Protein AF-A0A9P7ZGA1-F1 (afdb_monomer)

Solvent-accessible surface area (backbone atoms only — not comparable to full-atom values): 7513 Å² total; per-residue (Å²): 128,89,68,85,89,75,69,57,96,87,62,75,75,91,52,59,83,105,46,72,64,48,74,48,75,42,77,90,80,54,30,28,28,51,30,56,94,57,89,36,88,42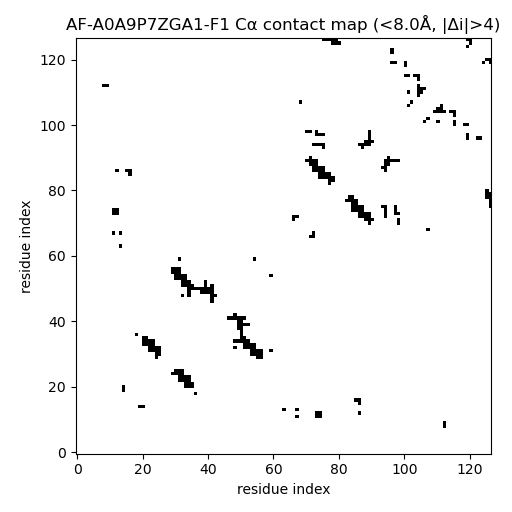,57,92,91,45,65,88,39,50,20,34,56,81,35,52,47,64,63,52,52,53,48,52,50,51,39,57,76,65,32,47,57,29,71,41,63,54,18,78,88,44,96,56,65,46,78,31,46,30,90,41,76,70,16,32,53,53,37,51,45,42,49,73,28,36,49,87,86,59,62,40,64,67,63,34,55,53,51,43,46,69,78,36,70,54,66

Sequence (127 aa):
MPRCEDWPAGFISLTRDQFATWWIIDTAKGIIHPIGQSYVEPPRDEPWLVGSVPRDIQDYFDEIYNEIKALKMVSCPKGKKSWNRTIQPYTWDVGSVVSQTLRKHSWPDTLDRDAYLQELEEVYPEA

Foldseek 3Di:
DDDDVPDAPPDWDLDFPPDDFDWDADPVVQWIWGQGPDFDQDDPVCRVSTSTDIDHPCVVVVVSVVCVQQLQWGFFDQFPPHPDTGIDGCPDDRSVLLSVLQVVCPPPPRHPRVSSVVVCCVVPVRD

Structure (mmCIF, N/CA/C/O backbone):
data_AF-A0A9P7ZGA1-F1
#
_entry.id   AF-A0A9P7ZGA1-F1
#
loop_
_atom_site.group_PDB
_atom_site.id
_atom_site.type_symbol
_atom_site.label_atom_id
_atom_site.label_alt_id
_atom_site.label_comp_id
_atom_site.label_asym_i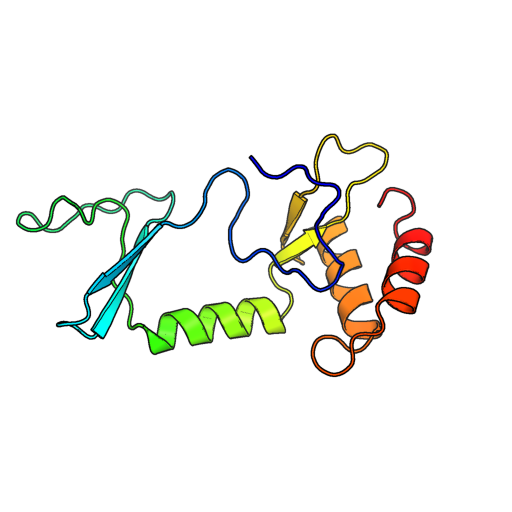d
_atom_site.label_entity_id
_atom_site.label_seq_id
_atom_site.pdbx_PDB_ins_code
_atom_site.Cartn_x
_atom_site.Cartn_y
_atom_site.Cartn_z
_atom_site.occupancy
_atom_site.B_iso_or_equiv
_atom_site.auth_seq_id
_atom_site.auth_comp_id
_atom_site.auth_asym_id
_atom_site.auth_atom_id
_atom_site.pdbx_PDB_model_num
ATOM 1 N N . MET A 1 1 ? 8.589 20.535 4.183 1.00 33.50 1 MET A N 1
ATOM 2 C CA . MET A 1 1 ? 7.820 19.271 4.184 1.00 33.50 1 MET A CA 1
ATOM 3 C C . MET A 1 1 ? 6.406 19.572 4.662 1.00 33.50 1 MET A C 1
ATOM 5 O O . MET A 1 1 ? 6.293 20.466 5.501 1.00 33.50 1 MET A O 1
ATOM 9 N N . PRO A 1 2 ? 5.357 18.913 4.131 1.00 34.50 2 PRO A N 1
ATOM 10 C CA . PRO A 1 2 ? 4.001 19.042 4.671 1.00 34.50 2 PRO A CA 1
ATOM 11 C C . PRO A 1 2 ? 4.010 18.776 6.183 1.00 34.50 2 PRO A C 1
ATOM 13 O O . PRO A 1 2 ? 4.824 17.983 6.659 1.00 34.50 2 PRO A O 1
ATOM 16 N N . ARG A 1 3 ? 3.151 19.462 6.940 1.00 33.62 3 ARG A N 1
ATOM 17 C CA . ARG A 1 3 ? 2.996 19.263 8.389 1.00 33.62 3 ARG A CA 1
ATOM 18 C C . ARG A 1 3 ? 1.906 18.200 8.621 1.00 33.62 3 ARG A C 1
ATOM 20 O O . ARG A 1 3 ? 0.976 18.078 7.840 1.00 33.62 3 ARG A O 1
ATOM 27 N N . CYS A 1 4 ? 2.062 17.360 9.645 1.00 35.19 4 CYS A N 1
ATOM 28 C CA . CYS A 1 4 ? 1.371 16.061 9.764 1.00 35.19 4 CYS A CA 1
ATOM 29 C C . CYS A 1 4 ? -0.084 16.082 10.273 1.00 35.19 4 CYS A C 1
ATOM 31 O O . CYS A 1 4 ? -0.681 15.014 10.426 1.00 35.19 4 CYS A O 1
ATOM 33 N N . GLU A 1 5 ? -0.662 17.245 10.554 1.00 41.62 5 GLU A N 1
ATOM 34 C CA . GLU A 1 5 ? -2.071 17.375 10.965 1.00 41.62 5 GLU A CA 1
ATOM 35 C C . GLU A 1 5 ? -3.040 17.102 9.789 1.00 41.62 5 GLU A C 1
ATOM 37 O O . GLU A 1 5 ? -4.217 16.826 10.001 1.00 41.62 5 GLU A O 1
ATOM 42 N N . ASP A 1 6 ? -2.506 17.052 8.562 1.00 43.84 6 ASP A N 1
ATOM 43 C CA . ASP A 1 6 ? -3.232 17.149 7.290 1.00 43.84 6 ASP A CA 1
ATOM 44 C C . ASP A 1 6 ? -3.551 15.813 6.590 1.00 43.84 6 ASP A C 1
ATOM 46 O O . ASP A 1 6 ? -3.887 15.818 5.408 1.00 43.84 6 ASP A O 1
ATOM 50 N N . TRP A 1 7 ? -3.453 14.656 7.258 1.00 47.62 7 TRP A N 1
ATOM 51 C CA . TRP A 1 7 ? -3.769 13.364 6.618 1.00 47.62 7 TRP A CA 1
ATOM 52 C C . TRP A 1 7 ? -5.112 12.804 7.114 1.00 47.62 7 TRP A C 1
ATOM 54 O O . TRP A 1 7 ? -5.168 12.280 8.235 1.00 47.62 7 TRP A O 1
ATOM 64 N N . PRO A 1 8 ? -6.195 12.909 6.314 1.00 52.03 8 PRO A N 1
ATOM 65 C CA . PRO A 1 8 ? -7.473 12.255 6.575 1.00 52.03 8 PRO A CA 1
ATOM 66 C C . PRO A 1 8 ? -7.341 10.733 6.679 1.00 52.03 8 PRO A C 1
ATOM 68 O O . PRO A 1 8 ? -6.478 10.135 6.046 1.00 52.03 8 PRO A O 1
ATOM 71 N N . ALA A 1 9 ? -8.279 10.091 7.381 1.00 48.50 9 ALA A N 1
ATOM 72 C CA . ALA A 1 9 ? -8.346 8.628 7.501 1.00 48.50 9 ALA A CA 1
ATOM 73 C C . ALA A 1 9 ? -8.463 7.887 6.149 1.00 48.50 9 ALA A C 1
ATOM 75 O O . ALA A 1 9 ? -8.209 6.691 6.086 1.00 48.50 9 ALA A O 1
ATOM 76 N N . GLY A 1 10 ? -8.822 8.593 5.069 1.00 45.12 10 GLY A N 1
ATOM 77 C CA . GLY A 1 10 ? -8.861 8.055 3.705 1.00 45.12 10 GLY A CA 1
ATOM 78 C C . GLY A 1 10 ? -7.514 8.042 2.973 1.00 45.12 10 GLY A C 1
ATOM 79 O O . GLY A 1 10 ? -7.471 7.657 1.809 1.00 45.12 10 GLY A O 1
ATOM 80 N N . PHE A 1 11 ? -6.423 8.485 3.604 1.00 49.78 11 PHE A N 1
ATOM 81 C CA . PHE A 1 11 ? -5.093 8.457 2.998 1.00 49.78 11 PHE A CA 1
ATOM 82 C C . PHE A 1 11 ? -4.348 7.184 3.393 1.00 49.78 11 PHE A C 1
ATOM 84 O O . PHE A 1 11 ? -4.078 6.938 4.568 1.00 49.78 11 PHE A O 1
ATOM 91 N N . ILE A 1 12 ? -3.961 6.402 2.388 1.00 53.34 12 ILE A N 1
ATOM 92 C CA . ILE A 1 12 ? -3.080 5.245 2.544 1.00 53.34 12 ILE A CA 1
ATOM 93 C C . ILE A 1 12 ? -1.725 5.609 1.969 1.00 53.34 12 ILE A C 1
ATOM 95 O O . ILE A 1 12 ? -1.607 5.955 0.794 1.00 53.34 12 ILE A O 1
ATOM 99 N N . SER A 1 13 ? -0.695 5.541 2.809 1.00 53.53 13 SER A N 1
ATOM 100 C CA . SER A 1 13 ? 0.674 5.738 2.348 1.00 53.53 13 SER A CA 1
ATOM 101 C C . SER A 1 13 ? 1.150 4.508 1.583 1.00 53.53 13 SER A C 1
ATOM 103 O O . SER A 1 13 ? 1.160 3.402 2.120 1.00 53.53 13 SER A O 1
ATOM 105 N N . LEU A 1 14 ? 1.582 4.724 0.342 1.00 54.56 14 LEU A N 1
ATOM 106 C CA . LEU A 1 14 ? 2.133 3.693 -0.543 1.00 54.56 14 LEU A CA 1
ATOM 107 C C . LEU A 1 14 ? 3.638 3.473 -0.344 1.00 54.56 14 LEU A C 1
ATOM 109 O O . LEU A 1 14 ? 4.209 2.545 -0.908 1.00 54.56 14 LEU A O 1
ATOM 113 N N . THR A 1 15 ? 4.295 4.331 0.439 1.00 54.38 15 THR A N 1
ATOM 114 C CA . THR A 1 15 ? 5.749 4.312 0.633 1.00 54.38 15 THR A CA 1
ATOM 115 C C . THR A 1 15 ? 6.105 4.188 2.105 1.00 54.38 15 THR A C 1
ATOM 117 O O . THR A 1 15 ? 5.430 4.762 2.960 1.00 54.38 15 THR A O 1
ATOM 120 N N . ARG A 1 16 ? 7.190 3.467 2.404 1.00 49.88 16 ARG A N 1
ATOM 121 C CA . ARG A 1 16 ? 7.776 3.400 3.750 1.00 49.88 16 ARG A CA 1
ATOM 122 C C . ARG A 1 16 ? 8.395 4.764 4.089 1.00 49.88 16 ARG A C 1
ATOM 124 O O . ARG A 1 16 ? 8.975 5.410 3.222 1.00 49.88 16 ARG A O 1
ATOM 131 N N . ASP A 1 17 ? 8.231 5.206 5.333 1.00 40.81 17 ASP A N 1
ATOM 132 C CA . ASP A 1 17 ? 8.777 6.465 5.869 1.00 40.81 17 ASP A CA 1
ATOM 133 C C . ASP A 1 17 ? 10.268 6.674 5.511 1.00 40.81 17 ASP A C 1
ATOM 135 O O . ASP A 1 17 ? 10.974 5.701 5.265 1.00 40.81 17 ASP A O 1
ATOM 139 N N . GLN A 1 18 ? 10.732 7.930 5.448 1.00 41.88 18 GLN A N 1
ATOM 140 C CA . GLN A 1 18 ? 12.057 8.424 4.998 1.00 41.88 18 GLN A CA 1
ATOM 141 C C . GLN A 1 18 ? 12.604 7.885 3.650 1.00 41.88 18 GLN A C 1
ATOM 143 O O . GLN A 1 18 ? 13.629 8.363 3.166 1.00 41.88 18 GLN A O 1
ATOM 148 N N . PHE A 1 19 ? 11.888 6.975 2.985 1.00 46.94 19 PHE A N 1
ATOM 149 C CA . PHE A 1 19 ? 12.294 6.274 1.773 1.00 46.94 19 PHE A CA 1
ATOM 150 C C . PHE A 1 19 ? 11.121 6.187 0.791 1.00 46.94 19 PHE A C 1
ATOM 152 O O . PHE A 1 19 ? 10.513 5.132 0.592 1.00 46.94 19 PHE A O 1
ATOM 159 N N . ALA A 1 20 ? 10.798 7.315 0.159 1.00 52.62 20 ALA A N 1
ATOM 160 C CA . ALA A 1 20 ? 9.927 7.299 -1.007 1.00 52.62 20 ALA A CA 1
ATOM 161 C C . ALA A 1 20 ? 10.566 6.412 -2.088 1.00 52.62 20 ALA A C 1
ATOM 163 O O . ALA A 1 20 ? 11.739 6.589 -2.424 1.00 52.62 20 ALA A O 1
ATOM 164 N N . THR A 1 21 ? 9.817 5.439 -2.609 1.00 63.31 21 THR A N 1
ATOM 165 C CA . THR A 1 21 ? 10.259 4.665 -3.772 1.00 63.31 21 THR A CA 1
ATOM 166 C C . THR A 1 21 ? 10.304 5.616 -4.962 1.00 63.31 21 THR A C 1
ATOM 168 O O . THR A 1 21 ? 9.283 6.201 -5.321 1.00 63.31 21 THR A O 1
ATOM 171 N N . TRP A 1 22 ? 11.479 5.794 -5.563 1.00 66.00 22 TRP A N 1
ATOM 172 C CA . TRP A 1 22 ? 11.590 6.552 -6.806 1.00 66.00 22 TRP A CA 1
ATOM 173 C C . TRP A 1 22 ? 11.185 5.638 -7.953 1.00 66.00 22 TRP A C 1
ATOM 175 O O . TRP A 1 22 ? 11.639 4.499 -8.024 1.00 66.00 22 TRP A O 1
ATOM 185 N N . TRP A 1 23 ? 10.317 6.112 -8.837 1.00 74.19 23 TRP A N 1
ATOM 186 C CA . TRP A 1 23 ? 9.866 5.347 -9.993 1.00 74.19 23 TRP A CA 1
ATOM 187 C C . TRP A 1 23 ? 10.400 5.996 -11.260 1.00 74.19 23 TRP A C 1
ATOM 189 O O . TRP A 1 23 ? 10.144 7.174 -11.504 1.00 74.19 23 TRP A O 1
ATOM 199 N N . ILE A 1 24 ? 11.114 5.229 -12.078 1.00 76.81 24 ILE A N 1
ATOM 200 C CA . ILE A 1 24 ? 11.440 5.625 -13.451 1.00 76.81 24 ILE A CA 1
ATOM 201 C C . ILE A 1 24 ? 10.551 4.803 -14.382 1.00 76.81 24 ILE A C 1
ATOM 203 O O . ILE A 1 24 ? 10.505 3.583 -14.262 1.00 76.81 24 ILE A O 1
ATOM 207 N N . ILE A 1 25 ? 9.828 5.459 -15.288 1.00 81.50 25 ILE A N 1
ATOM 208 C CA . ILE A 1 25 ? 8.955 4.792 -16.261 1.00 81.50 25 ILE A CA 1
ATOM 209 C C . ILE A 1 25 ? 9.654 4.822 -17.619 1.00 81.50 25 ILE A C 1
ATOM 211 O O . ILE A 1 25 ? 9.869 5.899 -18.176 1.00 81.50 25 ILE A O 1
ATOM 215 N N . ASP A 1 26 ? 9.990 3.650 -18.154 1.00 80.38 26 ASP A N 1
ATOM 216 C CA . ASP A 1 26 ? 10.460 3.498 -19.530 1.00 80.38 26 ASP A CA 1
ATOM 217 C C . ASP A 1 26 ? 9.257 3.149 -20.411 1.00 80.38 26 ASP A C 1
ATOM 219 O O . ASP A 1 26 ? 8.814 2.001 -20.504 1.00 80.38 26 ASP A O 1
ATOM 223 N N . THR A 1 27 ? 8.695 4.176 -21.047 1.00 80.62 27 THR A N 1
ATOM 224 C CA . THR A 1 27 ? 7.504 4.046 -21.895 1.00 80.62 27 THR A CA 1
ATOM 225 C C . THR A 1 27 ? 7.783 3.346 -23.221 1.00 80.62 27 THR A C 1
ATOM 227 O O . THR A 1 27 ? 6.845 2.849 -23.837 1.00 80.62 27 THR A O 1
ATOM 230 N N . ALA A 1 28 ? 9.043 3.277 -23.663 1.00 81.81 28 ALA A N 1
ATOM 231 C CA . ALA A 1 28 ? 9.412 2.553 -24.876 1.00 81.81 28 ALA A CA 1
ATOM 232 C C . ALA A 1 28 ? 9.408 1.038 -24.637 1.00 81.81 28 ALA A C 1
ATOM 234 O O . ALA A 1 28 ? 9.038 0.273 -25.526 1.00 81.81 28 ALA A O 1
ATOM 235 N N . LYS A 1 29 ? 9.797 0.616 -23.428 1.00 79.12 29 LYS A N 1
ATOM 236 C CA . LYS A 1 29 ? 9.819 -0.791 -23.009 1.00 79.12 29 LYS A CA 1
ATOM 237 C C . LYS A 1 29 ? 8.546 -1.226 -22.265 1.00 79.12 29 LYS A C 1
ATOM 239 O O . LYS A 1 29 ? 8.342 -2.421 -22.091 1.00 79.12 29 LYS A O 1
ATOM 244 N N . GLY A 1 30 ? 7.694 -0.287 -21.843 1.00 81.19 30 GLY A N 1
ATOM 245 C CA . GLY A 1 30 ? 6.464 -0.581 -21.095 1.00 81.19 30 GLY A CA 1
ATOM 246 C C . GLY A 1 30 ? 6.719 -1.033 -19.654 1.00 81.19 30 GLY A C 1
ATOM 247 O O . GLY A 1 30 ? 5.925 -1.785 -19.097 1.00 81.19 30 GLY A O 1
ATOM 248 N N . ILE A 1 31 ? 7.826 -0.592 -19.052 1.00 84.94 31 ILE A N 1
ATOM 249 C CA . ILE A 1 31 ? 8.283 -1.041 -17.730 1.00 84.94 31 ILE A CA 1
ATOM 250 C C . ILE A 1 31 ? 8.430 0.122 -16.748 1.00 84.94 31 ILE A C 1
ATOM 252 O O . ILE A 1 31 ? 8.646 1.277 -17.123 1.00 84.94 31 ILE A O 1
ATOM 256 N N . ILE A 1 32 ? 8.344 -0.204 -15.464 1.00 84.88 32 ILE A N 1
ATOM 257 C CA . ILE A 1 32 ? 8.644 0.672 -14.339 1.00 84.88 32 ILE A CA 1
ATOM 258 C C . ILE A 1 32 ? 9.858 0.135 -13.583 1.00 84.88 32 ILE A C 1
ATOM 260 O O . ILE A 1 32 ? 10.002 -1.062 -13.357 1.00 84.88 32 ILE A O 1
ATOM 264 N N . HIS A 1 33 ? 10.729 1.042 -13.170 1.00 83.31 33 HIS A N 1
ATOM 265 C CA . HIS A 1 33 ? 11.897 0.783 -12.343 1.00 83.31 33 HIS A CA 1
ATOM 266 C 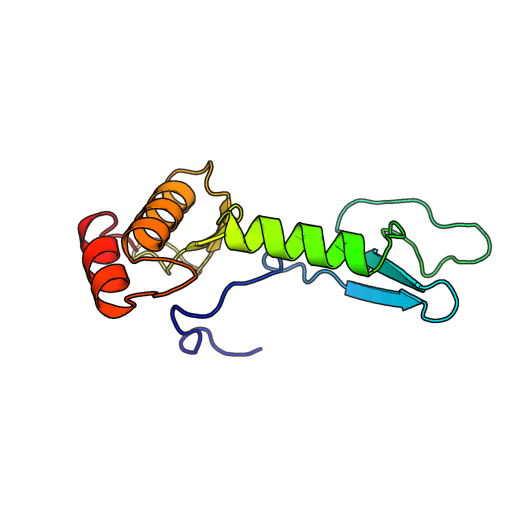C . HIS A 1 33 ? 11.649 1.375 -10.952 1.00 83.31 33 HIS A C 1
ATOM 268 O O . HIS A 1 33 ? 11.985 2.540 -10.715 1.00 83.31 33 HIS A O 1
ATOM 274 N N . PRO A 1 34 ? 11.023 0.624 -10.029 1.00 77.56 34 PRO A N 1
ATOM 275 C CA . PRO A 1 34 ? 10.964 1.011 -8.632 1.00 77.56 34 PRO A CA 1
ATOM 276 C C . PRO A 1 34 ? 12.363 0.915 -8.018 1.00 77.56 34 PRO A C 1
ATOM 278 O O . PRO A 1 34 ? 12.932 -0.166 -7.877 1.00 77.56 34 PRO A O 1
ATOM 281 N N . ILE A 1 35 ? 12.922 2.063 -7.654 1.00 69.75 35 ILE A N 1
ATOM 282 C CA . ILE A 1 35 ? 14.201 2.175 -6.958 1.00 69.75 35 ILE A CA 1
ATOM 283 C C . ILE A 1 35 ? 13.931 1.955 -5.470 1.00 69.75 35 ILE A C 1
ATOM 285 O O . ILE A 1 35 ? 13.295 2.778 -4.799 1.00 69.75 35 ILE A O 1
ATOM 289 N N . GLY A 1 36 ? 14.371 0.799 -4.977 1.00 65.00 36 GLY A N 1
ATOM 290 C CA . GLY A 1 36 ? 14.256 0.400 -3.579 1.00 65.00 36 GLY A CA 1
ATOM 291 C C . GLY A 1 36 ? 15.492 0.770 -2.756 1.00 65.00 36 GLY A C 1
ATOM 292 O O . GLY A 1 36 ? 16.458 1.338 -3.254 1.00 65.00 36 GLY A O 1
ATOM 293 N N . GLN A 1 37 ? 15.477 0.413 -1.469 1.00 55.97 37 GLN A N 1
ATOM 294 C CA . GLN A 1 37 ? 16.642 0.574 -0.581 1.00 55.97 37 GLN A CA 1
ATOM 295 C C . GLN A 1 37 ? 17.702 -0.524 -0.755 1.00 55.97 37 GLN A C 1
ATOM 297 O O . GLN A 1 37 ? 18.805 -0.409 -0.226 1.00 55.97 37 GLN A O 1
ATOM 302 N N . SER A 1 38 ? 17.362 -1.624 -1.428 1.00 62.12 38 SER A N 1
ATOM 303 C CA . SER A 1 38 ? 18.257 -2.767 -1.599 1.00 62.12 38 SER A CA 1
ATOM 304 C C . SER A 1 38 ? 19.168 -2.551 -2.803 1.00 62.12 38 SER A C 1
ATOM 306 O O . SER A 1 38 ? 18.699 -2.212 -3.887 1.00 62.12 38 SER A O 1
ATOM 308 N N . TYR A 1 39 ? 20.473 -2.756 -2.614 1.00 66.50 39 TYR A N 1
ATOM 309 C CA . TYR A 1 39 ? 21.453 -2.629 -3.688 1.00 66.50 39 TYR A CA 1
ATOM 310 C C . TYR A 1 39 ? 21.238 -3.718 -4.745 1.00 66.50 39 TYR A C 1
ATOM 312 O O . TYR A 1 39 ? 21.306 -4.910 -4.441 1.00 66.50 39 TYR A O 1
ATOM 320 N N . VAL A 1 40 ? 21.004 -3.287 -5.983 1.00 74.75 40 VAL A N 1
ATOM 321 C CA . VAL A 1 40 ? 20.976 -4.131 -7.180 1.00 74.75 40 VAL A CA 1
ATOM 322 C C . VAL A 1 40 ? 21.939 -3.509 -8.184 1.00 74.75 40 VAL A C 1
ATOM 324 O O . VAL A 1 40 ? 21.846 -2.311 -8.462 1.00 74.75 40 VAL A O 1
ATOM 327 N N . GLU A 1 41 ? 22.878 -4.312 -8.683 1.00 78.38 41 GLU A N 1
ATOM 328 C CA . GLU A 1 41 ? 23.868 -3.874 -9.669 1.00 78.38 41 GLU A CA 1
ATOM 329 C C . GLU A 1 41 ? 23.170 -3.543 -11.002 1.00 78.38 41 GLU A C 1
ATOM 331 O O . GLU A 1 41 ? 22.406 -4.378 -11.500 1.00 78.38 41 GLU A O 1
ATOM 336 N N . PRO A 1 42 ? 23.396 -2.355 -11.590 1.00 79.75 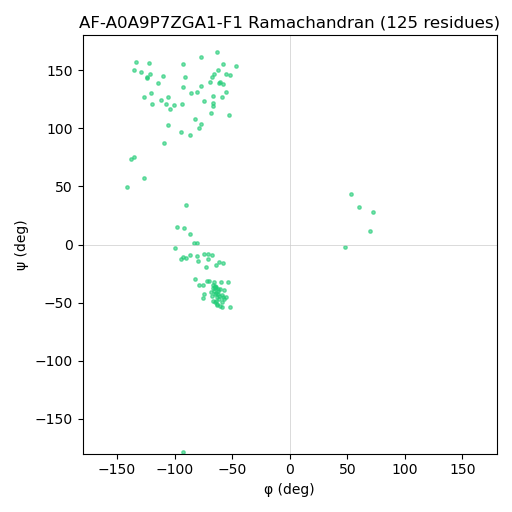42 PRO A N 1
ATOM 337 C CA . PRO A 1 42 ? 22.785 -1.992 -12.863 1.00 79.75 42 PRO A CA 1
ATOM 338 C C . PRO A 1 42 ? 23.472 -2.676 -14.061 1.00 79.75 42 PRO A C 1
ATOM 340 O O . PRO A 1 42 ? 24.638 -3.078 -13.974 1.00 79.75 42 PRO A O 1
ATOM 343 N N . PRO A 1 43 ? 22.801 -2.748 -15.227 1.00 79.12 43 PRO A N 1
ATOM 344 C CA . PRO A 1 43 ? 23.463 -3.039 -16.495 1.00 79.12 43 PRO A CA 1
ATOM 345 C C . PRO A 1 43 ? 24.603 -2.049 -16.774 1.00 79.12 43 PRO A C 1
ATOM 347 O O . PRO A 1 43 ? 24.522 -0.868 -16.430 1.00 79.12 43 PRO A O 1
ATOM 350 N N . ARG A 1 44 ? 25.671 -2.520 -17.430 1.00 83.00 44 ARG A N 1
ATOM 351 C CA . ARG A 1 44 ? 26.901 -1.734 -17.658 1.00 83.00 44 ARG A CA 1
ATOM 352 C C . ARG A 1 44 ? 26.658 -0.443 -18.452 1.00 83.00 44 ARG A C 1
ATOM 354 O O . ARG A 1 44 ? 27.385 0.530 -18.274 1.00 83.00 44 ARG A O 1
ATOM 361 N N . ASP A 1 45 ? 25.689 -0.466 -19.353 1.00 83.00 45 ASP A N 1
ATOM 362 C CA . ASP A 1 45 ? 25.290 0.615 -20.251 1.00 83.00 45 ASP A CA 1
ATOM 363 C C . ASP A 1 45 ? 24.171 1.507 -19.690 1.00 83.00 45 ASP A C 1
ATOM 365 O O . ASP A 1 45 ? 23.949 2.596 -20.216 1.00 83.00 45 ASP A O 1
ATOM 369 N N . GLU A 1 46 ? 23.530 1.107 -18.587 1.00 78.94 46 GLU A N 1
ATOM 370 C CA . GLU A 1 46 ? 22.412 1.826 -17.964 1.00 78.94 46 GLU A CA 1
ATOM 371 C C . GLU A 1 46 ? 22.668 2.095 -16.453 1.00 78.94 46 GLU A C 1
ATOM 373 O O . GLU A 1 46 ? 21.868 1.704 -15.599 1.00 78.94 46 GLU A O 1
ATOM 378 N N . PRO A 1 47 ? 23.770 2.778 -16.062 1.00 79.25 47 PRO A N 1
ATOM 379 C CA . PRO A 1 47 ? 24.185 2.931 -14.656 1.00 79.25 47 PRO A CA 1
ATOM 380 C C . PRO A 1 47 ? 23.199 3.716 -13.773 1.00 79.25 47 PRO A C 1
ATOM 382 O O . PRO A 1 47 ? 23.252 3.621 -12.547 1.00 79.25 47 PRO A O 1
ATOM 385 N N . TRP A 1 48 ? 22.280 4.481 -14.369 1.00 75.38 48 TRP A N 1
ATOM 386 C CA . TRP A 1 48 ? 21.209 5.180 -13.646 1.00 75.38 48 TRP A CA 1
ATOM 387 C C . TRP A 1 48 ? 20.131 4.235 -13.090 1.00 75.38 48 TRP A C 1
ATOM 389 O O . TRP A 1 48 ? 19.285 4.679 -12.320 1.00 75.38 48 TRP A O 1
ATOM 399 N N . LEU A 1 49 ? 20.159 2.945 -13.445 1.00 75.56 49 LEU A N 1
ATOM 400 C CA . LEU A 1 49 ? 19.243 1.922 -12.932 1.00 75.56 49 LEU A CA 1
ATOM 401 C C . LEU A 1 49 ? 19.704 1.268 -11.622 1.00 75.56 49 LEU A C 1
ATOM 403 O O . LEU A 1 49 ? 19.105 0.280 -11.191 1.00 75.56 49 LEU A O 1
ATOM 407 N N . VAL A 1 50 ? 20.758 1.786 -10.987 1.00 77.25 50 VAL A N 1
ATOM 408 C CA . VAL A 1 50 ? 21.286 1.243 -9.729 1.00 77.25 50 VAL A CA 1
ATOM 409 C C . VAL A 1 50 ? 20.197 1.168 -8.654 1.00 77.25 50 VAL A C 1
ATOM 411 O O . VAL A 1 50 ? 19.452 2.121 -8.430 1.00 77.25 50 VAL A O 1
ATOM 414 N N . GLY A 1 51 ? 20.080 0.011 -7.997 1.00 74.62 51 GLY A N 1
ATOM 415 C CA . GLY A 1 51 ? 19.040 -0.224 -6.987 1.00 74.62 51 GLY A CA 1
ATOM 416 C C . GLY A 1 51 ? 17.615 -0.336 -7.545 1.00 74.62 51 GLY A C 1
ATOM 417 O O . GLY A 1 51 ? 16.658 -0.328 -6.768 1.00 74.62 51 GLY A O 1
ATOM 418 N N . SER A 1 52 ? 17.457 -0.447 -8.868 1.00 78.06 52 SER A N 1
ATOM 419 C CA . SER A 1 52 ? 16.168 -0.679 -9.519 1.00 78.06 52 SER A CA 1
ATOM 420 C C . SER A 1 52 ? 16.082 -2.080 -10.118 1.00 78.06 52 SER A C 1
ATOM 422 O O . SER A 1 52 ? 17.059 -2.614 -10.642 1.00 78.06 52 SER A O 1
ATOM 424 N N . VAL A 1 53 ? 14.885 -2.660 -10.071 1.00 80.75 53 VAL A N 1
ATOM 425 C CA . VAL A 1 53 ? 14.554 -3.896 -10.787 1.00 80.75 53 VAL A CA 1
ATOM 426 C C . VAL A 1 53 ? 13.415 -3.566 -11.745 1.00 80.75 53 VAL A C 1
ATOM 428 O O . VAL A 1 53 ? 12.377 -3.109 -11.265 1.00 80.75 53 VAL A O 1
ATOM 431 N N . PRO A 1 54 ? 13.577 -3.752 -13.068 1.00 85.12 54 PRO A N 1
ATOM 432 C CA . PRO A 1 54 ? 12.503 -3.492 -14.013 1.00 85.12 54 PRO A CA 1
ATOM 433 C C . PRO A 1 54 ? 11.315 -4.403 -13.727 1.00 85.12 54 PRO A C 1
ATOM 435 O O . PRO A 1 54 ? 11.469 -5.596 -13.457 1.00 85.12 54 PRO A O 1
ATOM 438 N N . ARG A 1 55 ? 10.122 -3.836 -13.829 1.00 86.94 55 ARG A N 1
ATOM 439 C CA . ARG A 1 55 ? 8.857 -4.548 -13.714 1.00 86.94 55 ARG A CA 1
ATOM 440 C C . ARG A 1 55 ? 7.911 -4.107 -14.804 1.00 86.94 55 ARG A C 1
ATOM 442 O O . ARG A 1 55 ? 7.947 -2.952 -15.215 1.00 86.94 55 ARG A O 1
ATOM 449 N N . ASP A 1 56 ? 7.037 -5.008 -15.225 1.00 90.81 56 ASP A N 1
ATOM 450 C CA . ASP A 1 56 ? 5.876 -4.605 -16.005 1.00 90.81 56 ASP A CA 1
ATOM 451 C C . ASP A 1 56 ? 5.048 -3.577 -15.211 1.00 90.81 56 ASP A C 1
ATOM 453 O O . ASP A 1 56 ? 4.900 -3.683 -13.986 1.00 90.81 56 ASP A O 1
ATOM 457 N N . ILE A 1 57 ? 4.575 -2.536 -15.902 1.00 86.50 57 ILE A N 1
ATOM 458 C CA . ILE A 1 57 ? 3.839 -1.434 -15.271 1.00 86.50 57 ILE A CA 1
ATOM 459 C C . ILE A 1 57 ? 2.535 -1.948 -14.657 1.00 86.50 57 ILE A C 1
ATOM 461 O O . ILE A 1 57 ? 2.216 -1.582 -13.524 1.00 86.50 57 ILE A O 1
ATOM 465 N N . GLN A 1 58 ? 1.791 -2.781 -15.385 1.00 90.56 58 GLN A N 1
ATOM 466 C CA . GLN A 1 58 ? 0.518 -3.308 -14.917 1.00 90.56 58 GLN A CA 1
ATOM 467 C C . GLN A 1 58 ? 0.741 -4.245 -13.730 1.00 90.56 58 GLN A C 1
ATOM 469 O O . GLN A 1 58 ? 0.143 -4.023 -12.680 1.00 90.56 58 GLN A O 1
ATOM 474 N N . ASP A 1 59 ? 1.674 -5.195 -13.836 1.00 90.12 59 ASP A N 1
ATOM 475 C CA . ASP A 1 59 ? 1.980 -6.121 -12.737 1.00 90.12 59 ASP A CA 1
ATOM 476 C C . ASP A 1 59 ? 2.395 -5.384 -11.456 1.00 90.12 59 ASP A C 1
ATOM 478 O O . ASP A 1 59 ? 2.044 -5.793 -10.347 1.00 90.12 59 ASP A O 1
ATOM 482 N N . TYR A 1 60 ? 3.172 -4.302 -11.581 1.00 86.94 60 TYR A N 1
ATOM 483 C CA . TYR A 1 60 ? 3.588 -3.501 -10.431 1.00 86.94 60 TYR A CA 1
ATOM 484 C C . TYR A 1 60 ? 2.399 -2.824 -9.745 1.00 86.94 60 TYR A C 1
ATOM 486 O O . TYR A 1 60 ? 2.252 -2.927 -8.526 1.00 86.94 60 TYR A O 1
ATOM 494 N N . PHE A 1 61 ? 1.536 -2.144 -10.503 1.00 86.56 61 PHE A N 1
ATOM 495 C CA . PHE A 1 61 ? 0.388 -1.459 -9.911 1.00 86.56 61 PHE A CA 1
ATOM 496 C C . PHE A 1 61 ? -0.696 -2.426 -9.427 1.00 86.56 61 PHE A C 1
ATOM 498 O O . PHE A 1 61 ? -1.314 -2.142 -8.400 1.00 86.56 61 PHE A O 1
ATOM 505 N N . ASP A 1 62 ? -0.875 -3.577 -10.075 1.00 90.81 62 ASP A N 1
ATOM 506 C CA . ASP A 1 62 ? -1.775 -4.637 -9.613 1.00 90.81 62 ASP A CA 1
ATOM 507 C C . ASP A 1 62 ? -1.295 -5.221 -8.275 1.00 90.81 62 ASP A C 1
ATOM 509 O O . ASP A 1 62 ? -2.094 -5.422 -7.357 1.00 90.81 62 ASP A O 1
ATOM 513 N N . GLU A 1 63 ? 0.012 -5.445 -8.105 1.00 86.56 63 GLU A N 1
ATOM 514 C CA . GLU A 1 63 ? 0.578 -5.856 -6.816 1.00 86.56 63 GLU A CA 1
ATOM 515 C C . GLU A 1 63 ? 0.320 -4.808 -5.732 1.00 86.56 63 GLU A C 1
ATOM 517 O O . GLU A 1 63 ? -0.250 -5.144 -4.692 1.00 86.56 63 GLU A O 1
ATOM 522 N N . ILE A 1 64 ? 0.679 -3.545 -5.986 1.00 84.31 64 ILE A N 1
ATOM 523 C CA . ILE A 1 64 ? 0.480 -2.444 -5.035 1.00 84.31 64 ILE A CA 1
ATOM 524 C C . ILE A 1 64 ? -1.000 -2.309 -4.664 1.00 84.31 64 ILE A C 1
ATOM 526 O O . ILE A 1 64 ? -1.334 -2.219 -3.481 1.00 84.31 64 ILE A O 1
ATOM 530 N N . TYR A 1 65 ? -1.902 -2.366 -5.645 1.00 85.50 65 TYR A N 1
ATOM 531 C CA . TYR A 1 65 ? -3.343 -2.354 -5.413 1.00 85.50 65 TYR A CA 1
ATOM 532 C C . TYR A 1 65 ? -3.777 -3.496 -4.490 1.00 85.50 65 TYR A C 1
ATOM 534 O O . TYR A 1 65 ? -4.504 -3.275 -3.517 1.00 85.50 65 TYR A O 1
ATOM 542 N N . ASN A 1 66 ? -3.294 -4.712 -4.744 1.00 87.31 66 ASN A N 1
ATOM 543 C CA . ASN A 1 66 ? -3.604 -5.869 -3.913 1.00 87.31 66 ASN A CA 1
ATOM 544 C C . ASN A 1 66 ? -3.042 -5.734 -2.490 1.00 87.31 66 ASN A C 1
ATOM 546 O O . ASN A 1 66 ? -3.712 -6.133 -1.537 1.00 87.31 66 ASN A O 1
ATOM 550 N N . GLU A 1 67 ? -1.856 -5.146 -2.309 1.00 86.06 67 GLU A N 1
ATOM 551 C CA . GLU A 1 67 ? -1.280 -4.891 -0.982 1.00 86.06 67 GLU A CA 1
ATOM 552 C C . GLU A 1 67 ? -2.115 -3.895 -0.171 1.00 86.06 67 GLU A C 1
ATOM 554 O O . GLU A 1 67 ? -2.377 -4.129 1.015 1.00 86.06 67 GLU A O 1
ATOM 559 N N . ILE A 1 68 ? -2.571 -2.822 -0.825 1.00 84.12 68 ILE A N 1
ATOM 560 C CA . ILE A 1 68 ? -3.455 -1.807 -0.242 1.00 84.12 68 ILE A CA 1
ATOM 561 C C . ILE A 1 68 ? -4.795 -2.428 0.142 1.00 84.12 68 ILE A C 1
ATOM 563 O O . ILE A 1 68 ? -5.245 -2.300 1.281 1.00 84.12 68 ILE A O 1
ATOM 567 N N . LYS A 1 69 ? -5.437 -3.123 -0.802 1.00 86.19 69 LYS A N 1
ATOM 568 C CA . LYS A 1 69 ? -6.744 -3.752 -0.591 1.00 86.19 69 LYS A CA 1
ATOM 569 C C . LYS A 1 69 ? -6.687 -4.784 0.532 1.00 86.19 69 LYS A C 1
ATOM 571 O O . LYS A 1 69 ? -7.606 -4.869 1.341 1.00 86.19 69 LYS A O 1
ATOM 576 N N . ALA A 1 70 ? -5.593 -5.537 0.612 1.00 89.00 70 ALA A N 1
ATOM 577 C CA . ALA A 1 70 ? -5.368 -6.506 1.674 1.00 89.00 70 ALA A CA 1
ATOM 578 C C . ALA A 1 70 ? -4.994 -5.867 3.023 1.00 89.00 70 ALA A C 1
ATOM 580 O O . ALA A 1 70 ? -4.945 -6.590 4.020 1.00 89.00 70 ALA A O 1
ATOM 581 N N . LEU A 1 71 ? -4.754 -4.550 3.078 1.00 89.62 71 LEU A N 1
ATOM 582 C CA . LEU A 1 71 ? -4.266 -3.829 4.256 1.00 89.62 71 LEU A CA 1
ATOM 583 C C . LEU A 1 71 ? -2.988 -4.461 4.823 1.00 89.62 71 LEU A C 1
ATOM 585 O O . LEU A 1 71 ? -2.867 -4.638 6.035 1.00 89.62 71 LEU A O 1
ATOM 589 N N . LYS A 1 72 ? -2.043 -4.842 3.947 1.00 87.50 72 LYS A N 1
ATOM 590 C CA . LYS A 1 72 ? -0.769 -5.445 4.377 1.00 87.50 72 LYS A CA 1
ATOM 591 C C . LYS A 1 72 ? 0.105 -4.457 5.145 1.00 87.50 72 LYS A C 1
ATOM 593 O O . LYS A 1 72 ? 0.782 -4.841 6.094 1.00 87.50 72 LYS A O 1
ATOM 598 N N . MET A 1 73 ? 0.096 -3.200 4.721 1.00 83.12 73 MET A N 1
ATOM 599 C CA . MET A 1 73 ? 0.748 -2.087 5.397 1.00 83.12 73 MET A CA 1
ATOM 600 C C . MET A 1 73 ? -0.334 -1.069 5.724 1.00 83.12 73 MET A C 1
ATOM 602 O O . MET A 1 73 ? -1.124 -0.710 4.852 1.00 83.12 73 MET A O 1
ATOM 606 N N . VAL A 1 74 ? -0.380 -0.614 6.970 1.00 81.88 74 VAL A N 1
ATOM 607 C CA . VAL A 1 74 ? -1.398 0.332 7.427 1.00 81.88 74 VAL A CA 1
ATOM 608 C C . VAL A 1 74 ? -0.748 1.567 8.022 1.00 81.88 74 VAL A C 1
ATOM 610 O O . VAL A 1 74 ? 0.295 1.494 8.674 1.00 81.88 74 VAL A O 1
ATOM 613 N N . SER A 1 75 ? -1.372 2.716 7.778 1.00 78.62 75 SER A N 1
ATOM 614 C CA . SER A 1 75 ? -0.995 3.965 8.429 1.00 78.62 75 SER A CA 1
ATOM 615 C C . SER A 1 75 ? -1.536 3.948 9.854 1.00 78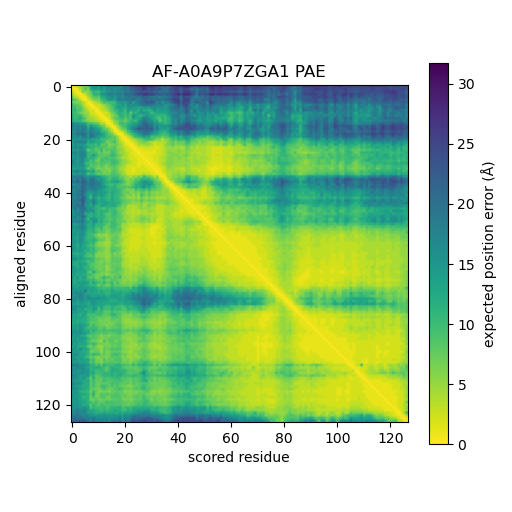.62 75 SER A C 1
ATOM 617 O O . SER A 1 75 ? -2.729 4.155 10.070 1.00 78.62 75 SER A O 1
ATOM 619 N N . CYS A 1 76 ? -0.663 3.710 10.826 1.00 78.31 76 CYS A N 1
ATOM 620 C CA . CYS A 1 76 ? -1.029 3.749 12.231 1.00 78.31 76 CYS A CA 1
ATOM 621 C C . CYS A 1 76 ? -1.135 5.210 12.705 1.00 78.31 76 CYS A C 1
ATOM 623 O O . CYS A 1 76 ? -0.264 6.033 12.380 1.00 78.31 76 CYS A O 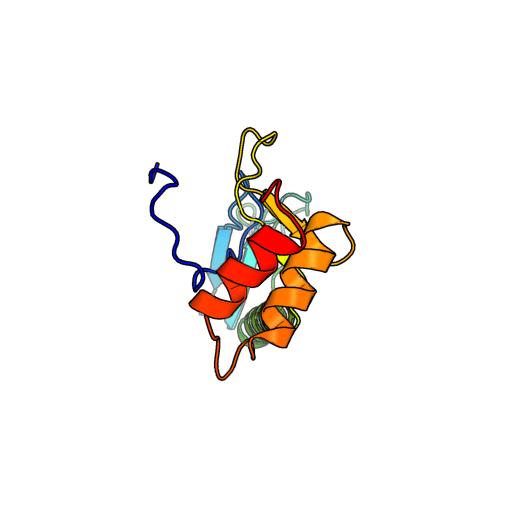1
ATOM 625 N N . PRO A 1 77 ? -2.181 5.553 13.475 1.00 72.69 77 PRO A N 1
ATOM 626 C CA . PRO A 1 77 ? -2.336 6.885 14.046 1.00 72.69 77 PRO A CA 1
ATOM 627 C C . PRO A 1 77 ? -1.198 7.214 15.030 1.00 72.69 77 PRO A C 1
ATOM 629 O O . PRO A 1 77 ? -0.378 6.363 15.398 1.00 72.69 77 PRO A O 1
ATOM 632 N N . LYS A 1 78 ? -1.074 8.503 15.370 1.00 71.69 78 LYS A N 1
ATOM 633 C CA . LYS A 1 78 ? 0.021 8.974 16.220 1.00 71.69 78 LYS A CA 1
ATOM 634 C C . LYS A 1 78 ? -0.305 8.657 17.669 1.00 71.69 78 LYS A C 1
ATOM 636 O O . LYS A 1 78 ? -0.934 9.467 18.344 1.00 71.69 78 LYS A O 1
ATOM 641 N N . GLY A 1 79 ? 0.298 7.585 18.156 1.00 66.69 79 GLY A N 1
ATOM 642 C CA . GLY A 1 79 ? 0.065 7.215 19.528 1.00 66.69 79 GLY A CA 1
ATOM 643 C C . GLY A 1 79 ? 0.504 8.225 20.583 1.00 66.69 79 GLY A C 1
ATOM 644 O O . GLY A 1 79 ? 1.499 8.927 20.397 1.00 66.69 79 GLY A O 1
ATOM 645 N N . LYS A 1 80 ? -0.183 8.254 21.734 1.00 68.75 80 LYS A N 1
ATOM 646 C CA . LYS A 1 80 ? 0.115 9.165 22.866 1.00 68.75 80 LYS A CA 1
ATOM 647 C C . LYS A 1 80 ? 1.571 9.097 23.339 1.00 68.75 80 LYS A C 1
ATOM 649 O O . LYS A 1 80 ? 2.121 10.106 23.776 1.00 68.75 80 LYS A O 1
ATOM 654 N N . LYS A 1 81 ? 2.197 7.919 23.246 1.00 64.12 81 LYS A N 1
ATOM 655 C CA . LYS A 1 81 ? 3.612 7.688 23.587 1.00 64.12 81 LYS A CA 1
ATOM 656 C C . LYS A 1 81 ? 4.549 7.655 22.375 1.00 64.12 81 LYS A C 1
ATOM 658 O O . LYS A 1 81 ? 5.756 7.519 22.551 1.00 64.12 81 LYS A O 1
ATOM 663 N N . SER A 1 82 ? 4.024 7.768 21.154 1.00 63.47 82 SER A N 1
ATOM 664 C CA . SER A 1 82 ? 4.825 7.742 19.931 1.00 63.47 82 SER A CA 1
ATOM 665 C C . SER A 1 82 ? 5.224 9.151 19.502 1.00 63.47 82 SER A C 1
ATOM 667 O O . SER A 1 82 ? 4.407 10.073 19.450 1.00 63.47 82 SER A O 1
ATOM 669 N N . TRP A 1 83 ? 6.491 9.319 19.125 1.00 61.38 83 TRP A N 1
ATOM 670 C CA . TRP A 1 83 ? 6.985 10.594 18.607 1.00 61.38 83 TRP A CA 1
ATOM 671 C C . TRP A 1 83 ? 6.412 10.907 17.211 1.00 61.38 83 TRP A C 1
ATOM 673 O O . TRP A 1 83 ? 6.129 12.068 16.911 1.00 61.38 83 TRP A O 1
ATOM 683 N N . ASN A 1 84 ? 6.140 9.872 16.401 1.00 62.97 84 ASN A N 1
ATOM 684 C CA . ASN A 1 84 ? 5.728 9.977 14.996 1.00 62.97 84 ASN A CA 1
ATOM 685 C C . ASN A 1 84 ? 4.519 9.074 14.669 1.00 62.97 84 ASN A C 1
ATOM 687 O O . ASN A 1 84 ? 4.282 8.064 15.337 1.00 62.97 84 ASN A O 1
ATOM 691 N N . ARG A 1 85 ? 3.772 9.414 13.607 1.00 69.69 85 ARG A N 1
ATOM 692 C CA . ARG A 1 85 ? 2.893 8.449 12.915 1.00 69.69 85 ARG A CA 1
ATOM 693 C C . ARG A 1 85 ? 3.782 7.407 12.241 1.00 69.69 85 ARG A C 1
ATOM 695 O O . ARG A 1 85 ? 4.862 7.753 11.771 1.00 69.69 85 ARG A O 1
ATOM 702 N N . THR A 1 86 ? 3.351 6.152 12.206 1.00 73.12 86 THR A N 1
ATOM 703 C CA . THR A 1 86 ? 4.157 5.063 11.638 1.00 73.12 86 THR A CA 1
ATOM 704 C C . THR A 1 86 ? 3.340 4.273 10.637 1.00 73.12 86 THR A C 1
ATOM 706 O O . THR A 1 86 ? 2.127 4.156 10.768 1.00 73.12 86 THR A O 1
ATOM 709 N N . ILE A 1 87 ? 4.010 3.734 9.626 1.00 77.69 87 ILE A N 1
ATOM 710 C CA . ILE A 1 87 ? 3.413 2.750 8.730 1.00 77.69 87 ILE A CA 1
ATOM 711 C C . ILE A 1 87 ? 3.919 1.406 9.208 1.00 77.69 87 ILE A C 1
ATOM 713 O O . ILE A 1 87 ? 5.132 1.186 9.242 1.00 77.69 87 ILE A O 1
ATOM 717 N N . GLN A 1 88 ? 3.004 0.531 9.600 1.00 79.00 88 GLN A N 1
ATOM 718 C CA . GLN A 1 88 ? 3.362 -0.770 10.146 1.00 79.00 88 GLN A CA 1
ATOM 719 C C . GLN A 1 88 ? 2.747 -1.891 9.317 1.00 79.00 88 GLN A C 1
ATOM 721 O O . GLN A 1 88 ? 1.653 -1.729 8.767 1.00 79.00 88 GLN A O 1
ATOM 726 N N . PRO A 1 89 ? 3.441 -3.033 9.204 1.00 84.75 89 PRO A N 1
ATOM 727 C CA . PRO A 1 89 ? 2.837 -4.221 8.634 1.00 84.75 89 PRO A CA 1
ATOM 728 C C . PRO A 1 89 ? 1.701 -4.715 9.537 1.00 84.75 89 PRO A C 1
ATOM 730 O O . PRO A 1 89 ? 1.789 -4.641 10.762 1.00 84.75 89 PRO A O 1
ATOM 733 N N . TYR A 1 90 ? 0.659 -5.288 8.938 1.00 85.62 90 TYR A N 1
ATOM 734 C CA . TYR A 1 90 ? -0.476 -5.871 9.669 1.00 85.62 90 TYR A CA 1
ATOM 735 C C . TYR A 1 90 ? -0.085 -7.033 10.594 1.00 85.62 90 TYR A C 1
ATOM 737 O O . TYR A 1 90 ? -0.875 -7.459 11.427 1.00 85.62 90 TYR A O 1
ATOM 745 N N . THR A 1 91 ? 1.116 -7.584 10.421 1.00 89.44 91 THR A N 1
ATOM 746 C CA . THR A 1 91 ? 1.661 -8.657 11.256 1.00 89.44 91 THR A CA 1
ATOM 747 C C . THR A 1 91 ? 2.249 -8.153 12.571 1.00 89.44 91 THR A C 1
ATOM 749 O O . THR A 1 91 ? 2.596 -8.970 13.418 1.00 89.44 91 THR A O 1
ATOM 752 N N . TRP A 1 92 ? 2.402 -6.838 12.746 1.00 87.50 92 TRP A N 1
ATOM 753 C CA . TRP A 1 92 ? 2.822 -6.231 14.010 1.00 87.50 92 TRP A CA 1
ATOM 754 C C . TRP A 1 92 ? 1.608 -5.835 14.841 1.00 87.50 92 TRP A C 1
ATOM 756 O O . TRP A 1 92 ? 0.548 -5.568 14.284 1.00 87.50 92 TRP A O 1
ATOM 766 N N . ASP A 1 93 ? 1.771 -5.749 16.161 1.00 86.56 93 ASP A N 1
ATOM 767 C CA . ASP A 1 93 ? 0.662 -5.550 17.103 1.00 86.56 93 ASP A CA 1
ATOM 768 C C . ASP A 1 93 ? -0.238 -4.357 16.734 1.00 86.56 93 ASP A C 1
ATOM 770 O O . ASP A 1 93 ? -1.441 -4.524 16.531 1.00 86.56 93 ASP A O 1
ATOM 774 N N . VAL A 1 94 ? 0.341 -3.161 16.554 1.00 84.00 94 VAL A N 1
ATOM 775 C CA . VAL A 1 94 ? -0.424 -1.944 16.208 1.00 84.00 94 VAL A CA 1
ATOM 776 C C . VAL A 1 94 ? -1.006 -2.032 14.797 1.00 84.00 94 VAL A C 1
ATOM 778 O O . VAL A 1 94 ? -2.155 -1.654 14.566 1.00 84.00 94 VAL A O 1
ATOM 781 N N . GLY A 1 95 ? -0.229 -2.553 13.844 1.00 85.25 95 GLY A N 1
ATOM 782 C CA . GLY A 1 95 ? -0.680 -2.722 12.465 1.00 85.25 95 GLY A CA 1
ATOM 783 C C . GLY A 1 95 ? -1.849 -3.704 12.342 1.00 85.25 95 GLY A C 1
ATOM 784 O O . GLY A 1 95 ? -2.768 -3.476 11.557 1.00 85.25 95 GLY A O 1
ATOM 785 N N . SER A 1 96 ? -1.848 -4.770 13.142 1.00 90.69 96 SER A N 1
ATOM 786 C CA . SER A 1 96 ? -2.911 -5.776 13.189 1.00 90.69 96 SER A CA 1
ATOM 787 C C . SER A 1 96 ? -4.224 -5.170 13.669 1.00 90.69 96 SER A C 1
ATOM 789 O O . SER A 1 96 ? -5.244 -5.329 12.998 1.00 90.69 96 SER A O 1
ATOM 791 N N . VAL A 1 97 ? -4.190 -4.411 14.773 1.00 90.25 97 VAL A N 1
ATOM 792 C CA . VAL A 1 97 ? -5.375 -3.727 15.314 1.00 90.25 97 VAL A CA 1
ATOM 793 C C . VAL A 1 97 ? -5.962 -2.774 14.274 1.00 90.25 97 VAL A C 1
ATOM 795 O O . VAL A 1 97 ? -7.118 -2.925 13.894 1.00 90.25 97 VAL A O 1
ATOM 798 N N . VAL A 1 98 ? -5.147 -1.864 13.730 1.00 88.88 98 VAL A N 1
ATOM 799 C CA . VAL A 1 98 ? -5.599 -0.884 12.726 1.00 88.88 98 VAL A CA 1
ATOM 800 C C . VAL A 1 98 ? -6.178 -1.574 11.484 1.00 88.88 98 VAL A C 1
ATOM 802 O O . VAL A 1 98 ? -7.232 -1.174 10.989 1.00 88.88 98 VAL A O 1
ATOM 805 N N . SER A 1 99 ? -5.524 -2.631 10.990 1.00 91.00 99 SER A N 1
ATOM 806 C CA . SER A 1 99 ? -5.990 -3.409 9.834 1.00 91.00 99 SER A CA 1
ATOM 807 C C . SER A 1 99 ? -7.357 -4.055 10.088 1.00 91.00 99 SER A C 1
ATOM 809 O O . SER A 1 99 ? -8.248 -3.984 9.239 1.00 91.00 99 SER A O 1
ATOM 811 N N . GLN A 1 100 ? -7.561 -4.650 11.267 1.00 93.06 100 GLN A N 1
ATOM 812 C CA . GLN A 1 100 ? -8.827 -5.288 11.633 1.00 93.06 100 GLN A CA 1
ATOM 813 C C . GLN A 1 100 ? -9.958 -4.272 11.796 1.00 93.06 100 GLN A C 1
ATOM 815 O O . GLN A 1 100 ? -11.043 -4.493 11.253 1.00 93.06 100 GLN A O 1
ATOM 820 N N . THR A 1 101 ? -9.701 -3.149 12.472 1.00 91.75 101 THR A N 1
ATOM 821 C CA . THR A 1 101 ? -10.694 -2.083 12.646 1.00 91.75 101 THR A CA 1
ATOM 822 C C . THR A 1 101 ? -11.109 -1.523 11.283 1.00 91.75 101 THR A C 1
ATOM 824 O O . THR A 1 101 ? -12.298 -1.482 10.982 1.00 91.75 101 THR A O 1
ATOM 827 N N . LEU A 1 102 ? -10.165 -1.222 10.381 1.00 90.69 102 LEU A N 1
ATOM 828 C CA . LEU A 1 102 ? 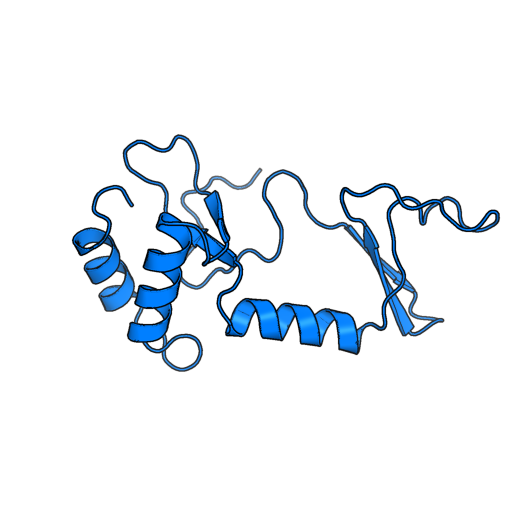-10.487 -0.778 9.014 1.00 90.69 102 LEU A CA 1
ATOM 829 C C . LEU A 1 102 ? -11.400 -1.764 8.266 1.00 90.69 102 LEU A C 1
ATOM 831 O O . LEU A 1 102 ? -12.384 -1.345 7.657 1.00 90.69 102 LEU A O 1
ATOM 835 N N . ARG A 1 103 ? -11.122 -3.075 8.336 1.00 91.69 103 ARG A N 1
ATOM 836 C CA . ARG A 1 103 ? -11.983 -4.098 7.707 1.00 91.69 103 ARG A CA 1
A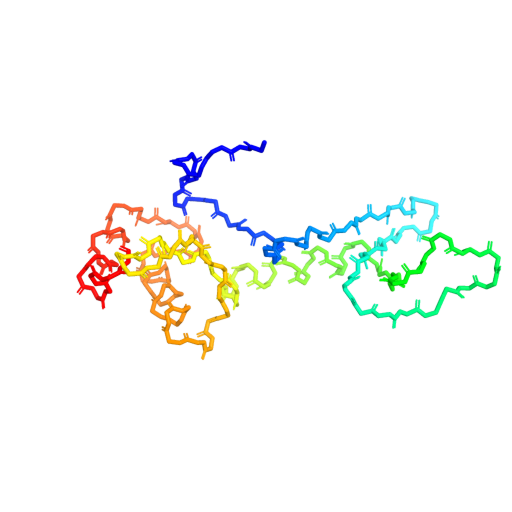TOM 837 C C . ARG A 1 103 ? -13.390 -4.120 8.294 1.00 91.69 103 ARG A C 1
ATOM 839 O O . ARG A 1 103 ? -14.346 -4.326 7.553 1.00 91.69 103 ARG A O 1
ATOM 846 N N . LYS A 1 104 ? -13.519 -3.927 9.608 1.00 93.25 104 LYS A N 1
ATOM 847 C CA . LYS A 1 104 ? -14.813 -3.936 10.299 1.00 93.25 104 LYS A CA 1
ATOM 848 C C . LYS A 1 104 ? -15.700 -2.767 9.879 1.00 93.25 104 LYS A C 1
ATOM 850 O O . LYS A 1 104 ? -16.905 -2.943 9.742 1.00 93.25 104 LYS A O 1
ATOM 855 N N . HIS A 1 105 ? -15.101 -1.614 9.602 1.00 91.19 105 HIS A N 1
ATOM 856 C CA . HIS A 1 105 ? -15.806 -0.433 9.098 1.00 91.19 105 HIS A CA 1
ATOM 857 C C . HIS A 1 105 ? -15.866 -0.402 7.571 1.00 91.19 105 HIS A C 1
ATOM 859 O O . HIS A 1 105 ? -15.835 0.663 6.964 1.00 91.19 105 HIS A O 1
ATOM 865 N N . SER A 1 106 ? -15.964 -1.586 6.963 1.00 85.44 106 SER A N 1
ATOM 866 C CA . SER A 1 106 ? -16.257 -1.799 5.547 1.00 85.44 106 SER A CA 1
ATOM 867 C C . SER A 1 106 ? -15.250 -1.191 4.560 1.00 85.44 106 SER A C 1
ATOM 869 O O . SER A 1 106 ? -15.610 -0.821 3.439 1.00 85.44 106 SER A O 1
ATOM 871 N N . TRP A 1 107 ? -13.969 -1.127 4.933 1.00 87.06 107 TRP A N 1
ATOM 872 C CA . TRP A 1 107 ? -12.882 -0.889 3.980 1.00 87.06 107 TRP A CA 1
ATOM 873 C C . TRP A 1 107 ? -12.817 -1.993 2.899 1.00 87.06 107 TRP A C 1
ATOM 875 O O . TRP A 1 107 ? -12.899 -3.173 3.252 1.00 87.06 107 TRP A O 1
ATOM 885 N N . PRO A 1 108 ? -12.558 -1.671 1.612 1.00 84.81 108 PRO A N 1
ATOM 886 C CA . PRO A 1 108 ? -12.422 -0.331 1.022 1.00 84.81 108 PRO A CA 1
ATOM 887 C C . PRO A 1 108 ? -13.740 0.263 0.499 1.00 84.81 108 PRO A C 1
ATOM 889 O O . PRO A 1 108 ? -13.774 1.439 0.149 1.00 84.81 108 PRO A O 1
ATOM 892 N N . ASP A 1 109 ? -14.801 -0.539 0.405 1.00 87.44 109 ASP A N 1
ATOM 893 C CA . ASP A 1 109 ? -15.965 -0.221 -0.427 1.00 87.44 109 ASP A CA 1
ATOM 894 C C . ASP A 1 109 ? -16.917 0.801 0.215 1.00 87.44 109 ASP A C 1
ATOM 896 O O . ASP A 1 109 ? -17.515 1.618 -0.482 1.00 87.44 109 ASP A O 1
ATOM 900 N N . THR A 1 110 ? -17.076 0.765 1.542 1.00 87.94 110 THR A N 1
ATOM 901 C CA . THR A 1 110 ? -18.025 1.616 2.287 1.00 87.94 110 THR A CA 1
ATOM 902 C C . THR A 1 110 ? -17.443 2.093 3.619 1.00 87.94 110 TH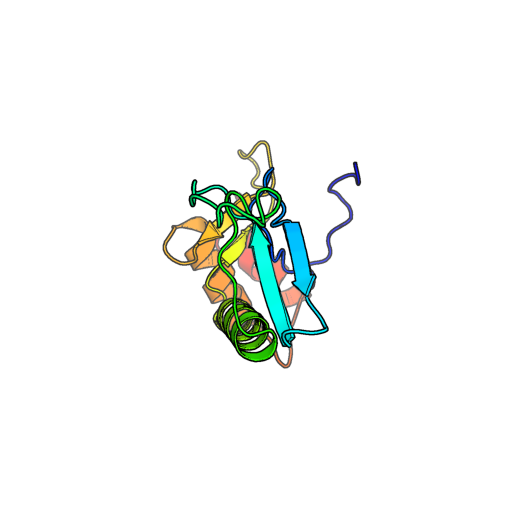R A C 1
ATOM 904 O O . THR A 1 110 ? -18.080 1.968 4.659 1.00 87.94 110 THR A O 1
ATOM 907 N N . LEU A 1 111 ? -16.218 2.637 3.586 1.00 87.00 111 LEU A N 1
ATOM 908 C CA . LEU A 1 111 ? -15.497 3.064 4.790 1.00 87.00 111 LEU A CA 1
ATOM 909 C C . LEU A 1 111 ? -16.330 4.011 5.675 1.00 87.00 111 LEU A C 1
ATOM 911 O O . LEU A 1 111 ? -16.521 5.181 5.332 1.00 87.00 111 LEU A O 1
ATOM 915 N N . ASP A 1 112 ? -16.730 3.528 6.852 1.00 88.62 112 ASP A N 1
ATOM 916 C CA . ASP A 1 112 ? -17.301 4.356 7.917 1.00 88.62 112 ASP A CA 1
ATOM 917 C C . ASP A 1 112 ? -16.172 4.939 8.772 1.00 88.62 112 ASP A C 1
ATOM 919 O O . ASP A 1 112 ? -15.647 4.312 9.696 1.00 88.62 112 ASP A O 1
ATOM 923 N N . ARG A 1 113 ? -15.762 6.156 8.412 1.00 85.44 113 ARG A N 1
ATOM 924 C CA . ARG A 1 113 ? -14.637 6.842 9.049 1.00 85.44 113 ARG A CA 1
ATOM 925 C C . ARG A 1 113 ? -14.874 7.110 10.533 1.00 85.44 113 ARG A C 1
ATOM 927 O O . ARG A 1 113 ? -13.930 6.983 11.310 1.00 85.44 113 ARG A O 1
ATOM 934 N N . ASP A 1 114 ? -16.071 7.542 10.905 1.00 87.94 114 ASP A N 1
ATOM 935 C CA . ASP A 1 114 ? -16.333 8.013 12.264 1.00 87.94 114 ASP A CA 1
ATOM 936 C C . ASP A 1 114 ? -16.403 6.823 13.220 1.00 87.94 114 ASP A C 1
ATOM 938 O O . ASP A 1 114 ? -15.751 6.837 14.265 1.00 87.94 114 ASP A O 1
ATOM 942 N N . ALA A 1 115 ? -17.075 5.744 12.803 1.00 88.25 115 ALA A N 1
ATOM 943 C CA . ALA A 1 115 ? -17.090 4.496 13.556 1.00 88.25 115 ALA A CA 1
ATOM 944 C C . ALA A 1 115 ? -15.681 3.885 13.680 1.00 88.25 115 ALA A C 1
ATOM 946 O O . ALA A 1 115 ? -15.308 3.436 14.763 1.00 88.25 115 ALA A O 1
ATOM 947 N N . TYR A 1 116 ? -14.871 3.944 12.614 1.00 89.19 116 TYR A N 1
ATOM 948 C CA . TYR A 1 116 ? -13.467 3.520 12.646 1.00 89.19 116 TYR A CA 1
ATOM 949 C C . TYR A 1 116 ? -12.641 4.279 13.679 1.00 89.19 116 TYR A C 1
ATOM 951 O O . TYR A 1 116 ? -11.921 3.660 14.460 1.00 89.19 116 TYR A O 1
ATOM 959 N N . LEU A 1 117 ? -12.721 5.611 13.683 1.00 85.25 117 LEU A N 1
ATOM 960 C CA . LEU A 1 117 ? -11.941 6.426 14.611 1.00 85.25 117 LEU A CA 1
ATOM 961 C C . LEU A 1 117 ? -12.375 6.194 16.060 1.00 85.25 117 LEU A C 1
ATOM 963 O O . LEU A 1 117 ? -11.513 6.093 16.930 1.00 85.25 117 LEU A O 1
ATOM 967 N N . GLN A 1 118 ? -13.682 6.061 16.298 1.00 86.75 118 GLN A N 1
ATOM 968 C CA . GLN A 1 118 ? -14.220 5.778 17.624 1.00 86.75 118 GLN A CA 1
ATOM 969 C C . GLN A 1 118 ? -13.740 4.419 18.153 1.00 86.75 118 GLN A C 1
ATOM 971 O O . GLN A 1 118 ? -13.192 4.345 19.250 1.00 86.75 118 GLN A O 1
ATOM 976 N N . GLU A 1 119 ? -13.889 3.344 17.374 1.00 89.38 119 GLU A N 1
ATOM 977 C CA . GLU A 1 119 ? -13.460 2.009 17.805 1.00 89.38 119 GLU A CA 1
ATOM 978 C C . GLU A 1 119 ? -11.942 1.923 17.976 1.00 89.38 119 GLU A C 1
ATOM 980 O O . GLU A 1 119 ? -11.448 1.261 18.889 1.00 89.38 119 GLU A O 1
ATOM 985 N N . LEU A 1 120 ? -11.178 2.612 17.129 1.00 86.00 120 LEU A N 1
ATOM 986 C CA . LEU A 1 120 ? -9.727 2.624 17.248 1.00 86.00 120 LEU A CA 1
ATOM 987 C C . LEU A 1 120 ? -9.263 3.295 18.547 1.00 86.00 120 LEU A C 1
ATOM 989 O O . LEU A 1 120 ? -8.316 2.808 19.160 1.00 86.00 120 LEU A O 1
ATOM 993 N N . GLU A 1 121 ? -9.937 4.360 18.992 1.00 83.88 121 GLU A N 1
ATOM 994 C CA . GLU A 1 121 ? -9.670 4.994 20.289 1.00 83.88 121 GLU A CA 1
ATOM 995 C C . GLU A 1 121 ? -10.023 4.067 21.469 1.00 83.88 121 GLU A C 1
ATOM 997 O O . GLU A 1 121 ? -9.339 4.082 22.490 1.00 83.88 121 GLU A O 1
ATOM 1002 N N . GLU A 1 122 ? -11.038 3.213 21.332 1.00 85.31 122 GLU A N 1
ATOM 1003 C CA . GLU A 1 122 ? -11.420 2.242 22.365 1.00 85.31 122 GLU A CA 1
ATOM 1004 C C . GLU A 1 122 ? -10.456 1.044 22.441 1.00 85.31 122 GLU A C 1
ATOM 1006 O O . GLU A 1 122 ? -10.037 0.641 23.528 1.00 85.31 122 GLU A O 1
ATOM 1011 N N . VAL A 1 123 ? -10.093 0.468 21.290 1.00 84.69 123 VAL A N 1
ATOM 1012 C CA . VAL A 1 123 ? -9.271 -0.755 21.192 1.00 84.69 123 VAL A CA 1
ATOM 1013 C C . VAL A 1 123 ? -7.780 -0.446 21.325 1.00 84.69 123 VAL A C 1
ATOM 1015 O O . VAL A 1 123 ? -7.005 -1.268 21.821 1.00 84.69 123 VAL A O 1
ATOM 1018 N N . TYR A 1 124 ? -7.367 0.748 20.912 1.00 78.62 124 TYR A N 1
ATOM 1019 C CA . TYR A 1 124 ? -6.002 1.229 21.040 1.00 78.62 124 TYR A CA 1
ATOM 1020 C C . TYR A 1 124 ? -6.015 2.681 21.545 1.00 78.62 124 TYR A C 1
ATOM 1022 O O . TYR A 1 124 ? -5.735 3.601 20.792 1.00 78.62 124 TYR A O 1
ATOM 1030 N N . PRO A 1 125 ? -6.287 2.931 22.838 1.00 67.50 125 PRO A N 1
ATOM 1031 C CA . PRO A 1 125 ? -6.390 4.289 23.401 1.00 67.50 125 PRO A CA 1
ATOM 1032 C C . PRO A 1 125 ? -5.065 5.061 23.433 1.00 67.50 125 PRO A C 1
ATOM 1034 O O . PRO A 1 125 ? -5.032 6.254 23.762 1.00 67.50 125 PRO A O 1
ATOM 1037 N N . GLU A 1 126 ? -3.964 4.369 23.133 1.00 66.06 126 GLU A N 1
ATOM 1038 C CA . GLU A 1 126 ? -2.665 4.960 22.844 1.00 66.06 126 GLU A CA 1
ATOM 1039 C C . GLU A 1 126 ? -2.457 5.230 21.350 1.00 66.06 126 GLU A C 1
ATOM 1041 O O . GLU A 1 126 ? -1.309 5.451 21.000 1.00 66.06 126 GLU A O 1
ATOM 1046 N N . ALA A 1 127 ? -3.496 5.191 20.505 1.00 59.06 127 ALA A N 1
ATOM 1047 C CA . ALA A 1 127 ? -3.548 5.623 19.098 1.00 59.06 127 ALA A CA 1
ATOM 1048 C C . ALA A 1 127 ? -3.424 7.136 18.923 1.00 59.06 127 ALA A C 1
ATOM 1050 O O . ALA A 1 127 ? -3.757 7.881 19.872 1.00 59.06 127 ALA A O 1
#

Organism: NCBI:txid2614577

Radius of gyration: 17.55 Å; Cα contacts (8 Å, |Δi|>4): 169; chains: 1; bounding box: 45×28×48 Å

Secondary structure (DSSP, 8-state):
---GGG--TT----S-TT-PPEEEEETTTTEEEEE-SS--PPPTT-GGGTTB--EEHHHHHHHHHHHHHTTSEEEE---TT-SS-EEEETTSHHHHHHHHHHHHTTTTTS--HHHHHHHHHHH-TT-

Mean predicted aligned error: 8.97 Å

pLDDT: mean 75.49, std 15.43, range [33.5, 93.25]